Protein AF-A0A2C6MJC9-F1 (afdb_monomer_lite)

InterPro domains:
  IPR022148 CopG antitoxin [PF12441] (10-95)

Secondary structure (DSSP, 8-state):
-------PPPPPP--SSHHHHHHHHHHS-GGGGTTTSPPP-----HHHHHHHHHTT-PPPP------HHHHHHHHHHHHHTTS-HHHHHHHHHHHHHHHHHH--

Sequence (104 aa):
MKRGFGRHGKKIPEFRTEEEEVRFWDEHDSMEFIEELEPVEIELSPELEDKILSKRELKKPITLRLKPSQIEAVKKIAVKKGLPYQTLIGMWITEKINTENMNY

Organism: NCBI:txid1383067

Foldseek 3Di:
DDDDDPDPQDDDDDDPDPVRVVVVPVVDDCVSRVVVDDDDDDDDDPVRVCVVVVVVPPDDDDDDDDDPVVLVVLCVVCVVVVHDSVVVVVVVVVVVVVVVVVVD

Radius of gyration: 24.87 Å; chains: 1; bounding box: 44×54×61 Å

Structure (mmCIF, N/CA/C/O backbone):
data_AF-A0A2C6MJC9-F1
#
_entry.id   AF-A0A2C6MJC9-F1
#
loop_
_atom_site.group_PDB
_atom_site.id
_atom_site.type_symbol
_atom_site.label_atom_id
_atom_site.label_alt_id
_atom_site.label_comp_id
_atom_site.label_asym_id
_atom_site.label_entity_id
_atom_site.label_seq_id
_atom_site.pdbx_PDB_ins_code
_atom_site.Cartn_x
_atom_site.Cartn_y
_atom_site.Cartn_z
_atom_site.occupancy
_atom_site.B_iso_or_equiv
_atom_site.auth_seq_id
_atom_site.auth_comp_id
_atom_site.auth_asym_id
_atom_site.auth_atom_id
_atom_site.pdbx_PDB_model_num
ATOM 1 N N . MET A 1 1 ? 8.222 -32.088 -16.819 1.00 37.47 1 MET A N 1
ATOM 2 C CA . MET A 1 1 ? 7.964 -31.878 -18.262 1.00 37.47 1 MET A CA 1
ATOM 3 C C . MET A 1 1 ? 8.741 -30.641 -18.699 1.00 37.47 1 MET A C 1
ATOM 5 O O . MET A 1 1 ? 8.351 -29.542 -18.329 1.00 37.47 1 MET A O 1
ATOM 9 N N . LYS A 1 2 ? 9.886 -30.801 -19.377 1.00 40.38 2 LYS A N 1
ATOM 10 C CA . LYS A 1 2 ? 10.642 -29.671 -19.938 1.00 40.38 2 LYS A CA 1
ATOM 11 C C . LYS A 1 2 ? 9.978 -29.271 -21.259 1.00 40.38 2 LYS A C 1
ATOM 13 O O . LYS A 1 2 ? 9.919 -30.099 -22.160 1.00 40.38 2 LYS A O 1
ATOM 18 N N . ARG A 1 3 ? 9.445 -28.052 -21.367 1.00 35.00 3 ARG A N 1
ATOM 19 C CA . ARG A 1 3 ? 9.055 -27.475 -22.663 1.00 35.00 3 ARG A CA 1
ATOM 20 C C . ARG A 1 3 ? 10.175 -26.539 -23.096 1.00 35.00 3 ARG A C 1
ATOM 22 O O . ARG A 1 3 ? 10.458 -25.573 -22.398 1.00 35.00 3 ARG A O 1
ATOM 29 N N . GLY A 1 4 ? 10.846 -26.898 -24.187 1.00 37.25 4 GLY A N 1
ATOM 30 C CA . GLY A 1 4 ? 11.852 -26.061 -24.821 1.00 37.25 4 GLY A CA 1
ATOM 31 C C . GLY A 1 4 ? 11.201 -24.848 -25.475 1.00 37.25 4 GLY A C 1
ATOM 32 O O . GLY A 1 4 ? 10.209 -24.986 -26.187 1.00 37.25 4 GLY A O 1
ATOM 33 N N . PHE A 1 5 ? 11.778 -23.676 -25.236 1.00 35.62 5 PHE A N 1
ATOM 34 C CA . PHE A 1 5 ? 11.602 -22.505 -26.082 1.00 35.62 5 PHE A CA 1
ATOM 35 C C . PHE A 1 5 ? 12.914 -22.308 -26.833 1.00 35.62 5 PHE A C 1
ATOM 37 O O . PHE A 1 5 ? 13.799 -21.602 -26.375 1.00 35.62 5 PHE A O 1
ATOM 44 N N . GLY A 1 6 ? 13.060 -23.011 -27.953 1.00 42.97 6 GLY A N 1
ATOM 45 C CA . GLY A 1 6 ? 14.068 -22.672 -28.949 1.00 42.97 6 GLY A CA 1
ATOM 46 C C . GLY A 1 6 ? 13.456 -21.665 -29.909 1.00 42.97 6 GLY A C 1
ATOM 47 O O . GLY A 1 6 ? 12.864 -22.065 -30.909 1.00 42.97 6 GLY A O 1
ATOM 48 N N . ARG A 1 7 ? 13.544 -20.373 -29.596 1.00 53.34 7 ARG A N 1
ATOM 49 C CA . ARG A 1 7 ? 13.506 -19.343 -30.635 1.00 53.34 7 ARG A CA 1
ATOM 50 C C . ARG A 1 7 ? 14.960 -19.007 -30.893 1.00 53.34 7 ARG A C 1
ATOM 52 O O . ARG A 1 7 ? 15.602 -18.489 -30.001 1.00 53.34 7 ARG A O 1
ATOM 59 N N . HIS A 1 8 ? 15.468 -19.396 -32.056 1.00 59.47 8 HIS A N 1
ATOM 60 C CA . HIS A 1 8 ? 16.764 -18.905 -32.507 1.00 59.47 8 HIS A CA 1
ATOM 61 C C . HIS A 1 8 ? 16.582 -17.403 -32.734 1.00 59.47 8 HIS A C 1
ATOM 63 O O . HIS A 1 8 ? 15.653 -17.027 -33.459 1.00 59.47 8 HIS A O 1
ATOM 69 N N . GLY A 1 9 ? 17.385 -16.573 -32.076 1.00 65.12 9 GLY A N 1
ATOM 70 C CA . GLY A 1 9 ? 17.386 -15.132 -32.290 1.00 65.12 9 GLY A CA 1
ATOM 71 C C . GLY A 1 9 ? 17.602 -14.829 -33.769 1.00 65.12 9 GLY A C 1
ATOM 72 O O . GLY A 1 9 ? 18.380 -15.509 -34.451 1.00 65.12 9 GLY A O 1
ATOM 73 N N . LYS A 1 10 ? 16.851 -13.861 -34.301 1.00 82.19 10 LYS A N 1
ATOM 74 C CA . LYS A 1 10 ? 17.085 -13.386 -35.666 1.00 82.19 10 LYS A CA 1
ATOM 75 C C . LYS A 1 10 ? 18.414 -12.642 -35.708 1.00 82.19 10 LYS A C 1
ATOM 77 O O . LYS A 1 10 ? 18.836 -12.087 -34.699 1.00 82.19 10 LYS A O 1
ATOM 82 N N . LYS A 1 11 ? 19.033 -12.632 -36.892 1.00 85.81 11 LYS A N 1
ATOM 83 C CA . LYS A 1 11 ? 20.243 -11.851 -37.124 1.00 85.81 11 LYS A CA 1
ATOM 84 C C . LYS A 1 11 ? 19.929 -10.420 -37.5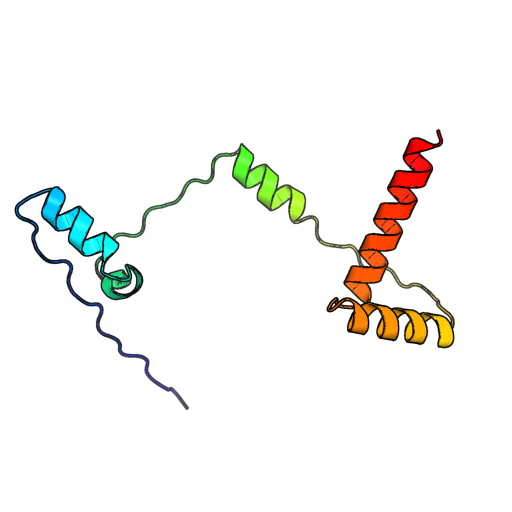64 1.00 85.81 11 LYS A C 1
ATOM 86 O O . LYS A 1 11 ? 19.077 -10.242 -38.436 1.00 85.81 11 LYS A O 1
ATOM 91 N N . ILE A 1 12 ? 20.620 -9.445 -36.995 1.00 87.56 12 ILE A N 1
ATOM 92 C CA . ILE A 1 12 ? 20.653 -8.035 -37.355 1.00 87.56 12 ILE A CA 1
ATOM 93 C C . ILE A 1 12 ? 21.378 -7.940 -38.708 1.00 87.56 12 ILE A C 1
ATOM 95 O O . ILE A 1 12 ? 22.494 -8.448 -38.852 1.00 87.56 12 ILE A O 1
ATOM 99 N N . PRO A 1 13 ? 20.739 -7.375 -39.743 1.00 86.69 13 PRO A N 1
ATOM 100 C CA . PRO A 1 13 ? 21.351 -7.250 -41.060 1.00 86.69 13 PRO A CA 1
ATOM 101 C C . PRO A 1 13 ? 22.450 -6.176 -41.070 1.00 86.69 13 PRO A C 1
ATOM 103 O O . PRO A 1 13 ? 22.462 -5.265 -40.248 1.00 86.69 13 PRO A O 1
ATOM 106 N N . GLU A 1 14 ? 23.362 -6.251 -42.041 1.00 87.50 14 GLU A N 1
ATOM 107 C CA . GLU A 1 14 ? 24.315 -5.167 -42.297 1.00 87.50 14 GLU A CA 1
ATOM 108 C C . GLU A 1 14 ? 23.601 -4.007 -43.008 1.00 87.50 14 GLU A C 1
ATOM 110 O O . GLU A 1 14 ? 23.134 -4.161 -44.141 1.00 87.50 14 GLU A O 1
ATOM 115 N N . PHE A 1 15 ? 23.520 -2.847 -42.355 1.00 91.81 15 PHE A N 1
ATOM 116 C CA . PHE A 1 15 ? 22.910 -1.645 -42.928 1.00 91.81 15 PHE A CA 1
ATOM 117 C C . PHE A 1 15 ? 23.906 -0.872 -43.790 1.00 91.81 15 PHE A C 1
ATOM 119 O O . PHE A 1 15 ? 25.079 -0.722 -43.444 1.00 91.81 15 PHE A O 1
ATOM 126 N N . ARG A 1 16 ? 23.438 -0.345 -44.925 1.00 86.88 16 ARG A N 1
ATOM 127 C CA . ARG A 1 16 ? 24.268 0.474 -45.823 1.00 86.88 16 ARG A CA 1
ATOM 128 C C . ARG A 1 16 ? 24.207 1.956 -45.480 1.00 86.88 16 ARG A C 1
ATOM 130 O O . ARG A 1 16 ? 25.147 2.684 -45.797 1.00 86.88 16 ARG A O 1
ATOM 137 N N . THR A 1 17 ? 23.106 2.401 -44.875 1.00 93.00 17 THR A N 1
ATOM 138 C CA . THR A 1 17 ? 22.893 3.784 -44.435 1.00 93.00 17 THR A CA 1
ATOM 139 C C . THR A 1 17 ? 22.184 3.833 -43.082 1.00 93.00 17 THR A C 1
ATOM 141 O O . THR A 1 17 ? 21.406 2.945 -42.746 1.00 93.00 17 THR A O 1
ATOM 144 N N . GLU A 1 18 ? 22.402 4.910 -42.328 1.00 89.38 18 GLU A N 1
ATOM 145 C CA . GLU A 1 18 ? 21.724 5.160 -41.043 1.00 89.38 18 GLU A CA 1
ATOM 146 C C . GLU A 1 18 ? 20.194 5.230 -41.206 1.00 89.38 18 GLU A C 1
ATOM 148 O O . GLU A 1 18 ? 19.432 4.723 -40.393 1.00 89.38 18 GLU A O 1
ATOM 153 N N . GLU A 1 19 ? 19.716 5.790 -42.318 1.00 91.56 19 GLU A N 1
ATOM 154 C CA . GLU A 1 19 ? 18.284 5.876 -42.631 1.00 91.56 19 GLU A CA 1
ATOM 155 C C . GLU A 1 19 ? 17.630 4.498 -42.828 1.00 91.56 19 GLU A C 1
ATOM 157 O O . GLU A 1 19 ? 16.430 4.342 -42.604 1.00 91.56 19 GLU A O 1
ATOM 162 N N . GLU A 1 20 ? 18.390 3.511 -43.310 1.00 91.12 20 GLU A N 1
ATOM 163 C CA . GLU A 1 20 ? 17.939 2.124 -43.442 1.00 91.12 20 GLU A CA 1
ATOM 164 C C . GLU A 1 20 ? 17.832 1.455 -42.070 1.00 91.12 20 GLU A C 1
ATOM 166 O O . GLU A 1 20 ? 16.829 0.799 -41.795 1.00 91.12 20 GLU A O 1
ATOM 171 N N . GLU A 1 21 ? 18.816 1.689 -41.204 1.00 90.81 21 GLU A N 1
ATOM 172 C CA . GLU A 1 21 ? 18.835 1.195 -39.828 1.00 90.81 21 GLU A CA 1
ATOM 173 C C . GLU A 1 21 ? 17.664 1.748 -39.004 1.00 90.81 21 GLU A C 1
ATOM 175 O O . GLU A 1 21 ? 16.943 0.983 -38.364 1.00 90.81 21 GLU A O 1
ATOM 180 N N . VAL A 1 22 ? 17.410 3.059 -39.070 1.00 91.00 22 VAL A N 1
ATOM 181 C CA . VAL A 1 22 ? 16.279 3.687 -38.364 1.00 91.00 22 VAL A CA 1
ATOM 182 C C . VAL A 1 22 ? 14.951 3.081 -38.815 1.00 91.00 22 VAL A C 1
ATOM 184 O O . VAL A 1 22 ? 14.160 2.648 -37.980 1.00 91.00 22 VAL A O 1
ATOM 187 N N . ARG A 1 23 ? 14.721 2.977 -40.133 1.00 92.00 23 ARG A N 1
ATOM 188 C CA . ARG A 1 23 ? 13.493 2.360 -40.666 1.00 92.00 23 ARG A CA 1
ATOM 189 C C . ARG A 1 23 ? 13.347 0.906 -40.230 1.00 92.00 23 ARG A C 1
ATOM 191 O O . ARG A 1 23 ? 12.242 0.468 -39.928 1.00 92.00 23 ARG A O 1
ATOM 198 N N . PHE A 1 24 ? 14.447 0.159 -40.190 1.00 91.81 24 PHE A N 1
ATOM 199 C CA . PHE A 1 24 ? 14.431 -1.221 -39.731 1.00 91.81 24 PHE A CA 1
ATOM 200 C C . PHE A 1 24 ? 13.975 -1.323 -38.271 1.00 91.81 24 PHE A C 1
ATOM 202 O O . PHE A 1 24 ? 13.071 -2.108 -37.985 1.00 91.81 24 PHE A O 1
ATOM 209 N N . TRP A 1 25 ? 14.539 -0.516 -37.367 1.00 91.94 25 TRP A N 1
ATOM 210 C CA . TRP A 1 25 ? 14.177 -0.539 -35.945 1.00 91.94 25 TRP A CA 1
ATOM 211 C C . TRP A 1 25 ? 12.793 0.050 -35.644 1.00 91.94 25 TRP A C 1
ATOM 213 O O . TRP A 1 25 ? 12.162 -0.374 -34.679 1.00 91.94 25 TRP A O 1
ATOM 223 N N . ASP A 1 26 ? 12.284 0.958 -36.478 1.00 91.50 26 ASP A N 1
ATOM 224 C CA . ASP A 1 26 ? 10.904 1.451 -36.377 1.00 91.50 26 ASP A CA 1
ATOM 225 C C . ASP A 1 26 ? 9.868 0.366 -36.732 1.00 91.50 26 ASP A C 1
ATOM 227 O O . ASP A 1 26 ? 8.749 0.366 -36.212 1.00 91.50 26 ASP A O 1
ATOM 231 N N . GLU A 1 27 ? 10.227 -0.566 -37.620 1.00 89.75 27 GLU A N 1
ATOM 232 C CA . GLU A 1 27 ? 9.326 -1.606 -38.131 1.00 89.75 27 GLU A CA 1
ATOM 233 C C . GLU A 1 27 ? 9.457 -2.962 -37.410 1.00 89.75 27 GLU A C 1
ATOM 235 O O . GLU A 1 27 ? 8.560 -3.802 -37.532 1.00 89.75 27 GLU A O 1
ATOM 240 N N . HIS A 1 28 ? 10.537 -3.195 -36.655 1.00 89.88 28 HIS A N 1
ATOM 241 C CA . HIS A 1 28 ? 10.845 -4.493 -36.040 1.00 89.88 28 HIS A CA 1
ATOM 242 C C . HIS A 1 28 ? 10.935 -4.430 -34.507 1.00 89.88 28 HIS A C 1
ATOM 244 O O . HIS A 1 28 ? 11.497 -3.504 -33.932 1.00 89.88 28 HIS A O 1
ATOM 250 N N . ASP A 1 29 ? 10.428 -5.467 -33.828 1.00 86.00 29 ASP A N 1
ATOM 251 C CA . ASP A 1 29 ? 10.579 -5.618 -32.375 1.00 86.00 29 ASP A CA 1
ATOM 252 C C . ASP A 1 29 ? 12.018 -6.037 -32.031 1.00 86.00 29 ASP A C 1
ATOM 254 O O . ASP A 1 29 ? 12.502 -7.090 -32.458 1.00 86.00 29 ASP A O 1
ATOM 258 N N . SER A 1 30 ? 12.702 -5.226 -31.222 1.00 83.31 30 SER A N 1
ATOM 259 C CA . SER A 1 30 ? 14.087 -5.465 -30.808 1.00 83.31 30 SER A CA 1
ATOM 260 C C . SER A 1 30 ? 14.273 -6.734 -29.976 1.00 83.31 30 SER A C 1
ATOM 262 O O . SER A 1 30 ? 15.354 -7.327 -29.992 1.00 83.31 30 SER A O 1
ATOM 264 N N . MET A 1 31 ? 13.214 -7.229 -29.328 1.00 85.12 31 MET A N 1
ATOM 265 C CA . MET A 1 31 ? 13.234 -8.505 -28.606 1.00 85.12 31 MET A CA 1
ATOM 266 C C . MET A 1 31 ? 13.533 -9.699 -29.523 1.00 85.12 31 MET A C 1
ATOM 268 O O . MET A 1 31 ? 13.996 -10.736 -29.046 1.00 85.12 31 MET A O 1
ATOM 272 N N . GLU A 1 32 ? 13.292 -9.582 -30.833 1.00 85.62 32 GLU A N 1
ATOM 273 C CA . GLU A 1 32 ? 13.570 -10.655 -31.794 1.00 85.62 32 GLU A CA 1
ATOM 274 C C . GLU A 1 32 ? 15.071 -10.874 -32.056 1.00 85.62 32 GLU A C 1
ATOM 276 O O . GLU A 1 32 ? 15.448 -11.942 -32.548 1.00 85.62 32 GLU A O 1
ATOM 281 N N . PHE A 1 33 ? 15.917 -9.906 -31.687 1.00 87.94 33 PHE A N 1
ATOM 282 C CA . PHE A 1 33 ? 17.364 -9.883 -31.947 1.00 87.94 33 PHE A CA 1
ATOM 283 C C . PHE A 1 33 ? 18.201 -9.968 -30.661 1.00 87.94 33 PHE A C 1
ATOM 285 O O . PHE A 1 33 ? 19.414 -9.780 -30.682 1.00 87.94 33 PHE A O 1
ATOM 292 N N . ILE A 1 34 ? 17.570 -10.279 -29.524 1.00 83.38 34 ILE A N 1
ATOM 293 C CA . ILE A 1 34 ? 18.191 -10.227 -28.191 1.00 83.38 34 ILE A CA 1
ATOM 294 C C . ILE A 1 34 ? 19.423 -11.134 -28.022 1.00 83.38 34 ILE A C 1
ATOM 296 O O . ILE A 1 34 ? 20.246 -10.878 -27.152 1.00 83.38 34 ILE A O 1
ATOM 300 N N . GLU A 1 35 ? 19.557 -12.190 -28.833 1.00 84.69 35 GLU A N 1
ATOM 301 C CA . GLU A 1 35 ? 20.718 -13.096 -28.803 1.00 84.69 35 GLU A CA 1
ATOM 302 C C . GLU A 1 35 ? 21.962 -12.514 -29.494 1.00 84.69 35 GLU A C 1
ATOM 304 O O . GLU A 1 35 ? 23.063 -13.006 -29.261 1.00 84.69 35 GLU A O 1
ATOM 309 N N . GLU A 1 36 ? 21.797 -11.494 -30.340 1.00 85.88 36 GLU A N 1
ATOM 310 C CA . GLU A 1 36 ? 22.894 -10.808 -31.038 1.00 85.88 36 GLU A CA 1
ATOM 311 C C . GLU A 1 36 ? 23.230 -9.444 -30.427 1.00 85.88 36 GLU A C 1
ATOM 313 O O . GLU A 1 36 ? 24.310 -8.912 -30.667 1.00 85.88 36 GLU A O 1
ATOM 318 N N . LEU A 1 37 ? 22.337 -8.888 -29.603 1.00 84.06 37 LEU A N 1
ATOM 319 C CA . LEU A 1 37 ? 22.617 -7.672 -28.849 1.00 84.06 37 LEU A CA 1
ATOM 320 C C . LEU A 1 37 ? 23.639 -7.942 -27.740 1.00 84.06 37 LEU A C 1
ATOM 322 O O . LEU A 1 37 ? 23.537 -8.914 -26.988 1.00 84.06 37 LEU A O 1
ATOM 326 N N . GLU A 1 38 ? 24.600 -7.035 -27.594 1.00 80.69 38 GLU A N 1
ATOM 327 C CA . GLU A 1 38 ? 25.532 -7.074 -26.475 1.00 80.69 38 GLU A CA 1
ATOM 328 C C . GLU A 1 38 ? 24.855 -6.550 -25.199 1.00 80.69 38 GLU A C 1
ATOM 330 O O . GLU A 1 38 ? 24.166 -5.523 -25.230 1.00 80.69 38 GLU A O 1
ATOM 335 N N . PRO A 1 39 ? 25.028 -7.230 -24.052 1.00 75.81 39 PRO A N 1
ATOM 336 C CA . PRO A 1 39 ? 24.519 -6.730 -22.789 1.00 75.81 39 PRO A CA 1
ATOM 337 C C . PRO A 1 39 ? 25.261 -5.445 -22.423 1.00 75.81 39 PRO A C 1
ATOM 339 O O . PRO A 1 39 ? 26.466 -5.453 -22.183 1.00 75.81 39 PRO A O 1
ATOM 342 N N . VAL A 1 40 ? 24.524 -4.344 -22.343 1.00 77.69 40 VAL A N 1
ATOM 343 C CA . VAL A 1 40 ? 25.042 -3.085 -21.809 1.00 77.69 40 VAL A CA 1
ATOM 344 C C . VAL A 1 40 ? 24.752 -3.047 -20.313 1.00 77.69 40 VAL A C 1
ATOM 346 O O . VAL A 1 40 ? 23.606 -3.227 -19.890 1.00 77.69 40 VAL A O 1
ATOM 349 N N . GLU A 1 41 ? 25.781 -2.803 -19.503 1.00 70.50 41 GLU A N 1
ATOM 350 C CA . GLU A 1 41 ? 25.585 -2.459 -18.096 1.00 70.50 41 GLU A CA 1
ATOM 351 C C . GLU A 1 41 ? 24.927 -1.081 -18.023 1.00 70.50 41 GLU A C 1
ATOM 353 O O . GLU A 1 41 ? 25.524 -0.050 -18.327 1.00 70.50 41 GLU A O 1
ATOM 358 N N . ILE A 1 42 ? 23.645 -1.073 -17.666 1.00 70.56 42 ILE A N 1
ATOM 359 C CA . ILE A 1 42 ? 22.903 0.159 -17.432 1.00 70.56 42 ILE A CA 1
ATOM 360 C C . ILE A 1 42 ? 23.273 0.640 -16.030 1.00 70.56 42 ILE A C 1
ATOM 362 O O . ILE A 1 42 ? 22.715 0.167 -15.038 1.00 70.56 42 ILE A O 1
ATOM 366 N N . GLU A 1 43 ? 24.194 1.595 -15.944 1.00 71.06 43 GLU A N 1
ATOM 367 C CA . GLU A 1 43 ? 24.370 2.380 -14.726 1.00 71.06 43 GLU A CA 1
ATOM 368 C C . GLU A 1 43 ? 23.170 3.323 -14.595 1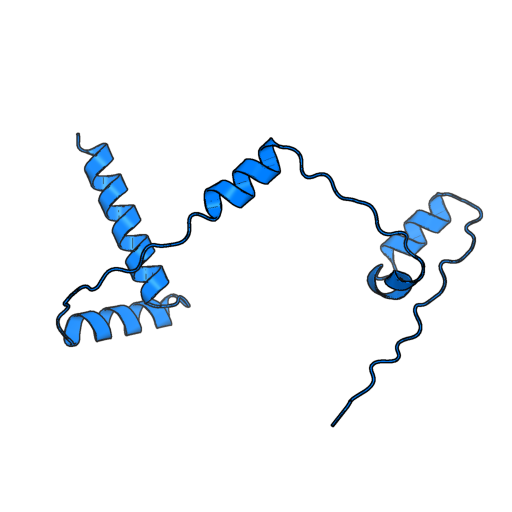.00 71.06 43 GLU A C 1
ATOM 370 O O . GLU A 1 43 ? 23.006 4.291 -15.343 1.00 71.06 43 GLU A O 1
ATOM 375 N N . LEU A 1 44 ? 22.270 3.009 -13.660 1.00 69.38 44 LEU A N 1
ATOM 376 C CA . LEU A 1 44 ? 21.240 3.960 -13.265 1.00 69.38 44 LEU A CA 1
ATOM 377 C C . LEU A 1 44 ? 21.941 5.184 -12.680 1.00 69.38 44 LEU A C 1
ATOM 379 O O . LEU A 1 44 ? 22.866 5.050 -11.881 1.00 69.38 44 LEU A O 1
ATOM 383 N N . SER A 1 45 ? 21.494 6.385 -13.052 1.00 78.12 45 SER A N 1
ATOM 384 C CA . SER A 1 45 ? 22.002 7.571 -12.372 1.00 78.12 45 SER A CA 1
ATOM 385 C C . SER A 1 45 ? 21.711 7.443 -10.869 1.00 78.12 45 SER A C 1
ATOM 387 O O . SER A 1 45 ? 20.634 6.950 -10.509 1.00 78.12 45 SER A O 1
ATOM 389 N N . PRO A 1 46 ? 22.609 7.913 -9.985 1.00 72.12 46 PRO A N 1
ATOM 390 C CA . PRO A 1 46 ? 22.401 7.836 -8.539 1.00 72.12 46 PRO A CA 1
ATOM 391 C C . PRO A 1 46 ? 21.039 8.401 -8.105 1.00 72.12 46 PRO A C 1
ATOM 393 O O . PRO A 1 46 ? 20.375 7.863 -7.230 1.00 72.12 46 PRO A O 1
ATOM 396 N N . GLU A 1 47 ? 20.555 9.435 -8.798 1.00 75.06 47 GLU A N 1
ATOM 397 C CA . GLU A 1 47 ? 19.243 10.047 -8.570 1.00 75.06 47 GLU A CA 1
ATOM 398 C C . GLU A 1 47 ? 18.059 9.130 -8.924 1.00 75.06 47 GLU A C 1
ATOM 400 O O . GLU A 1 47 ? 17.025 9.151 -8.248 1.00 75.06 47 GLU A O 1
ATOM 405 N N . LEU A 1 48 ? 18.170 8.351 -10.007 1.00 72.00 48 LEU A N 1
ATOM 406 C CA . LEU A 1 48 ? 17.155 7.377 -10.413 1.00 72.00 48 LEU A CA 1
ATOM 407 C C . LEU A 1 48 ? 17.190 6.152 -9.507 1.00 72.00 48 LEU A C 1
ATOM 409 O O . LEU A 1 48 ? 16.130 5.662 -9.114 1.00 72.00 48 LEU A O 1
ATOM 413 N N . GLU A 1 49 ? 18.387 5.696 -9.150 1.00 70.50 49 GLU A N 1
ATOM 414 C CA . GLU A 1 49 ? 18.589 4.615 -8.197 1.00 70.50 49 GLU A CA 1
ATOM 415 C C . GLU A 1 49 ? 17.984 4.980 -6.837 1.00 70.50 49 GLU A C 1
ATOM 417 O O . GLU A 1 49 ? 17.097 4.270 -6.361 1.00 70.50 49 GLU A O 1
ATOM 422 N N . ASP A 1 50 ? 18.317 6.147 -6.282 1.00 67.00 50 ASP A N 1
ATOM 423 C CA . ASP A 1 50 ? 17.738 6.642 -5.034 1.00 67.00 50 ASP A CA 1
ATOM 424 C C . ASP A 1 50 ? 16.218 6.775 -5.128 1.00 67.00 50 ASP A C 1
ATOM 426 O O . ASP A 1 50 ? 15.508 6.346 -4.222 1.00 67.00 50 ASP A O 1
ATOM 430 N N . LYS A 1 51 ? 15.656 7.298 -6.226 1.00 66.00 51 LYS A N 1
ATOM 431 C CA . LYS A 1 51 ? 14.190 7.382 -6.403 1.00 66.00 51 LYS A CA 1
ATOM 432 C C . LYS A 1 51 ? 13.508 6.020 -6.466 1.00 66.00 51 LYS A C 1
ATOM 434 O O . LYS A 1 51 ? 12.361 5.897 -6.029 1.00 66.00 51 LYS A O 1
ATOM 439 N N . ILE A 1 52 ? 14.147 5.024 -7.071 1.00 69.12 52 ILE A N 1
ATOM 440 C CA . ILE A 1 52 ? 13.582 3.681 -7.233 1.00 69.12 52 ILE A CA 1
ATOM 441 C C . ILE A 1 52 ? 13.730 2.891 -5.930 1.00 69.12 52 ILE A C 1
ATOM 443 O O . ILE A 1 52 ? 12.781 2.226 -5.508 1.00 69.12 52 ILE A O 1
ATOM 447 N N . LEU A 1 53 ? 14.883 2.995 -5.269 1.00 61.38 53 LEU A N 1
ATOM 448 C CA . LEU A 1 53 ? 15.204 2.281 -4.038 1.00 61.38 53 LEU A CA 1
ATOM 449 C C . LEU A 1 53 ? 14.550 2.910 -2.802 1.00 61.38 53 LEU A C 1
ATOM 451 O O . LEU A 1 53 ? 14.020 2.167 -1.978 1.00 61.38 53 LEU A O 1
ATOM 455 N N . SER A 1 54 ? 14.465 4.242 -2.698 1.00 57.31 54 SER A N 1
ATOM 456 C CA . SER A 1 54 ? 13.725 4.923 -1.614 1.00 57.31 54 SER A CA 1
ATOM 457 C C . SER A 1 54 ? 12.226 4.618 -1.650 1.00 57.31 54 SER A C 1
ATOM 459 O O . SER A 1 54 ? 11.589 4.453 -0.613 1.00 57.31 54 SER A O 1
ATOM 461 N N . LYS A 1 55 ? 11.641 4.434 -2.840 1.00 54.75 55 LYS A N 1
ATOM 462 C CA . LYS A 1 55 ? 10.252 3.954 -2.984 1.00 54.75 55 LYS A CA 1
ATOM 463 C C . LYS A 1 55 ? 10.069 2.495 -2.569 1.00 54.75 55 LYS A C 1
ATOM 465 O O . LYS A 1 55 ? 8.935 2.034 -2.432 1.00 54.75 55 LYS A O 1
ATOM 470 N N . ARG A 1 56 ? 11.166 1.763 -2.394 1.00 56.75 56 ARG A N 1
ATOM 471 C CA . ARG A 1 56 ? 11.202 0.347 -2.039 1.00 56.75 56 ARG A CA 1
ATOM 472 C C . ARG A 1 56 ? 11.396 0.131 -0.541 1.00 56.75 56 ARG A C 1
ATOM 474 O O . ARG A 1 56 ? 11.858 -0.935 -0.142 1.00 56.75 56 ARG A O 1
ATOM 481 N N . GLU A 1 57 ? 11.012 1.093 0.298 1.00 65.19 57 GLU A N 1
ATOM 482 C CA . GLU A 1 57 ? 10.841 0.822 1.723 1.00 65.19 57 GLU A CA 1
ATOM 483 C C . GLU A 1 57 ? 9.905 -0.380 1.906 1.00 65.19 57 GLU A C 1
ATOM 485 O O . GLU A 1 57 ? 8.718 -0.364 1.556 1.00 65.19 57 GLU A O 1
ATOM 490 N N . LEU A 1 58 ? 10.463 -1.471 2.430 1.00 66.62 58 LEU A N 1
ATOM 491 C CA . LEU A 1 58 ? 9.704 -2.679 2.703 1.00 66.62 58 LEU A CA 1
ATOM 492 C C . LEU A 1 58 ? 8.663 -2.369 3.779 1.00 66.62 58 LEU A C 1
ATOM 494 O O . LEU A 1 58 ? 8.991 -1.973 4.900 1.00 66.62 58 LEU A O 1
ATOM 498 N N . LYS A 1 59 ? 7.388 -2.575 3.437 1.00 79.50 59 LYS A N 1
ATOM 499 C CA . LYS A 1 59 ? 6.279 -2.383 4.373 1.00 79.50 59 LYS A CA 1
ATOM 500 C C . LYS A 1 59 ? 6.482 -3.276 5.594 1.00 79.50 59 LYS A C 1
ATOM 502 O O . LYS A 1 59 ? 6.589 -4.495 5.468 1.00 79.50 59 LYS A O 1
ATOM 507 N N . LYS A 1 60 ? 6.472 -2.676 6.784 1.00 85.62 60 LYS A N 1
ATOM 508 C CA . LYS A 1 60 ? 6.484 -3.421 8.046 1.00 85.62 60 LYS A CA 1
ATOM 509 C C . LYS A 1 60 ? 5.073 -3.956 8.326 1.00 85.62 60 LYS A C 1
ATOM 511 O O . LYS A 1 60 ? 4.132 -3.158 8.342 1.00 85.62 60 LYS A O 1
ATOM 516 N N . PRO A 1 61 ? 4.884 -5.274 8.521 1.00 85.88 61 PRO A N 1
ATOM 517 C CA . PRO A 1 61 ? 3.568 -5.818 8.822 1.00 85.88 61 PRO A CA 1
ATOM 518 C C . PRO A 1 61 ? 3.121 -5.384 10.221 1.00 85.88 61 PRO A C 1
ATOM 520 O O . PRO A 1 61 ? 3.903 -5.402 11.170 1.00 85.88 61 PRO A O 1
ATOM 523 N N . ILE A 1 62 ? 1.841 -5.036 10.348 1.00 90.06 62 ILE A N 1
ATOM 524 C CA . ILE A 1 62 ? 1.188 -4.774 11.633 1.00 90.06 62 ILE A CA 1
ATOM 525 C C . ILE A 1 62 ? -0.084 -5.612 11.749 1.00 90.06 62 ILE A C 1
ATOM 527 O O . ILE A 1 62 ? -0.781 -5.849 10.760 1.00 90.06 62 ILE A O 1
ATOM 531 N N . THR A 1 63 ? -0.414 -6.026 12.970 1.00 92.38 63 THR A N 1
ATOM 532 C CA . THR A 1 63 ? -1.686 -6.694 13.265 1.00 92.38 63 THR A CA 1
ATOM 533 C C . THR A 1 63 ? -2.688 -5.664 13.768 1.00 92.38 63 THR A C 1
ATOM 535 O O . THR A 1 63 ? -2.506 -5.093 14.840 1.00 92.38 63 THR A O 1
ATOM 538 N N . LEU A 1 64 ? -3.771 -5.455 13.019 1.00 91.00 64 LEU A N 1
ATOM 539 C CA . LEU A 1 64 ? -4.867 -4.561 13.394 1.00 91.00 64 LEU A CA 1
ATOM 540 C C . LEU A 1 64 ? -6.150 -5.365 13.620 1.00 91.00 64 LEU A C 1
ATOM 542 O O . LEU A 1 64 ? -6.528 -6.196 12.794 1.00 91.00 64 LEU A O 1
ATOM 546 N N . ARG A 1 65 ? -6.847 -5.099 14.729 1.00 95.00 65 ARG A N 1
ATOM 547 C CA . ARG A 1 65 ? -8.171 -5.675 14.994 1.00 95.00 65 ARG A CA 1
ATOM 548 C C . ARG A 1 65 ? -9.249 -4.759 14.426 1.00 95.00 65 ARG A C 1
ATOM 550 O O . ARG A 1 65 ? -9.351 -3.603 14.820 1.00 95.00 65 ARG A O 1
ATOM 557 N N . LEU A 1 66 ? -10.067 -5.297 13.529 1.00 94.31 66 LEU A N 1
ATOM 558 C CA . LEU A 1 66 ? -11.204 -4.613 12.914 1.00 94.31 66 LEU A CA 1
ATOM 559 C C . LEU A 1 66 ? -12.462 -5.458 13.092 1.00 94.31 66 LEU A C 1
ATOM 561 O O . LEU A 1 66 ? -12.389 -6.686 13.175 1.00 94.31 66 LEU A O 1
ATOM 565 N N . LYS A 1 67 ? -13.632 -4.814 13.115 1.00 97.88 67 LYS A N 1
ATOM 566 C CA . LYS A 1 67 ? -14.901 -5.548 13.107 1.00 97.88 67 LYS A CA 1
ATOM 567 C C . LYS A 1 67 ? -15.049 -6.297 11.772 1.00 97.88 67 LYS A C 1
ATOM 569 O O . LYS A 1 67 ? -14.697 -5.731 10.733 1.00 97.88 67 LYS A O 1
ATOM 574 N N . PRO A 1 68 ? -15.645 -7.505 11.747 1.00 97.44 68 PRO A N 1
ATOM 575 C CA . PRO A 1 68 ? -15.872 -8.239 10.498 1.00 97.44 68 PRO A CA 1
ATOM 576 C C . PRO A 1 68 ? -16.625 -7.421 9.439 1.00 97.44 68 PRO A C 1
ATOM 578 O O . PRO A 1 68 ? -16.267 -7.439 8.265 1.00 97.44 68 PRO A O 1
ATOM 581 N N . SER A 1 69 ? -17.610 -6.622 9.866 1.00 97.81 69 SER A N 1
ATOM 582 C CA . SER A 1 69 ? -18.376 -5.734 8.983 1.00 97.81 69 SER A CA 1
ATOM 583 C C . SER A 1 69 ? -17.525 -4.648 8.321 1.00 97.81 69 SER A C 1
ATOM 585 O O . SER A 1 69 ? -17.773 -4.298 7.170 1.00 97.81 69 SER A O 1
ATOM 587 N N . GLN A 1 70 ? -16.501 -4.138 9.011 1.00 96.88 70 GLN A N 1
ATOM 588 C CA . GLN A 1 70 ? -15.579 -3.153 8.448 1.00 96.88 70 GLN A CA 1
ATOM 589 C C . GLN A 1 70 ? -14.699 -3.796 7.379 1.00 96.88 70 GLN A C 1
ATOM 591 O O . GLN A 1 70 ? -14.577 -3.250 6.288 1.00 96.88 70 GLN A O 1
ATOM 596 N N . ILE A 1 71 ? -14.144 -4.981 7.656 1.00 96.69 71 ILE A N 1
ATOM 597 C CA . ILE A 1 71 ? -13.321 -5.722 6.687 1.00 96.69 71 ILE A CA 1
ATOM 598 C C . ILE A 1 71 ? -14.120 -5.978 5.404 1.00 96.69 71 ILE A C 1
ATOM 600 O O . ILE A 1 71 ? -13.623 -5.742 4.302 1.00 96.69 71 ILE A O 1
ATOM 604 N N . GLU A 1 72 ? -15.372 -6.408 5.549 1.00 97.88 72 GLU A N 1
ATOM 605 C CA . GLU A 1 72 ? -16.251 -6.687 4.417 1.00 97.88 72 GLU A CA 1
ATOM 606 C C . GLU A 1 72 ? -16.607 -5.421 3.625 1.00 97.88 72 GLU A C 1
ATOM 608 O O . GLU A 1 72 ? -16.569 -5.419 2.393 1.00 97.88 72 GLU A O 1
ATOM 613 N N . ALA A 1 73 ? -16.890 -4.313 4.314 1.00 97.81 73 ALA A N 1
ATOM 614 C CA . ALA A 1 73 ? -17.148 -3.032 3.665 1.00 97.81 73 ALA A CA 1
ATOM 615 C C . ALA A 1 73 ? -15.942 -2.563 2.835 1.00 97.81 73 ALA A C 1
ATOM 617 O O . ALA A 1 73 ? -16.103 -2.195 1.670 1.00 97.81 73 ALA A O 1
ATOM 618 N N . VAL A 1 74 ? -14.727 -2.641 3.392 1.00 97.62 74 VAL A N 1
ATOM 619 C CA . VAL A 1 74 ? -13.504 -2.253 2.675 1.00 97.62 74 VAL A CA 1
ATOM 620 C C . VAL A 1 74 ? -13.272 -3.139 1.457 1.00 97.62 74 VAL A C 1
ATOM 622 O O . VAL A 1 74 ? -12.983 -2.616 0.383 1.00 97.62 74 VAL A O 1
ATOM 625 N N . LYS A 1 75 ? -13.449 -4.460 1.579 1.00 97.75 75 LYS A N 1
ATOM 626 C CA . LYS A 1 75 ? -13.323 -5.385 0.442 1.00 97.75 75 LYS A CA 1
ATOM 627 C C . LYS A 1 75 ? -14.276 -5.021 -0.696 1.00 97.75 75 LYS A C 1
ATOM 629 O O . LYS A 1 75 ? -13.844 -4.944 -1.844 1.00 97.75 75 LYS A O 1
ATOM 634 N N . LYS A 1 76 ? -15.542 -4.722 -0.390 1.00 98.31 76 LYS A N 1
ATOM 635 C CA . LYS A 1 76 ? -16.530 -4.307 -1.401 1.00 98.31 76 LYS A CA 1
ATOM 636 C C . LYS A 1 76 ? -16.139 -3.006 -2.099 1.00 98.31 76 LYS A C 1
ATOM 638 O O . LYS A 1 76 ? -16.288 -2.899 -3.314 1.00 98.31 76 LYS A O 1
ATOM 643 N N . ILE A 1 77 ? -15.638 -2.022 -1.354 1.00 98.38 77 ILE A N 1
ATOM 644 C CA . ILE A 1 77 ? -15.190 -0.743 -1.927 1.00 98.38 77 ILE A CA 1
ATOM 645 C C . ILE A 1 77 ? -13.948 -0.951 -2.802 1.00 98.38 77 ILE A C 1
ATOM 647 O O . ILE A 1 77 ? -13.873 -0.399 -3.897 1.00 98.38 77 ILE A O 1
ATOM 651 N N . ALA A 1 78 ? -13.005 -1.775 -2.349 1.00 98.06 78 ALA A N 1
ATOM 652 C CA . ALA A 1 78 ? -11.779 -2.095 -3.069 1.00 98.06 78 ALA A CA 1
ATOM 653 C C . ALA A 1 78 ? -12.065 -2.759 -4.424 1.00 98.06 78 ALA A C 1
ATOM 655 O O . ALA A 1 78 ? -11.547 -2.301 -5.440 1.00 98.06 78 ALA A O 1
ATOM 656 N N . VAL A 1 79 ? 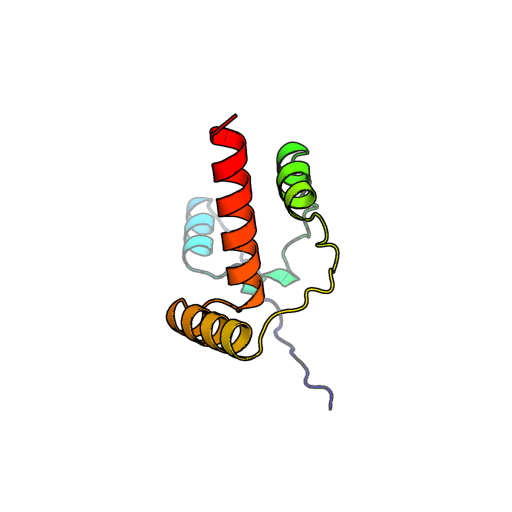-12.982 -3.736 -4.462 1.00 98.12 79 VAL A N 1
ATOM 657 C CA . VAL A 1 79 ? -13.434 -4.372 -5.713 1.00 98.12 79 VAL A CA 1
ATOM 658 C C . VAL A 1 79 ? -14.028 -3.344 -6.674 1.00 98.12 79 VAL A C 1
ATOM 660 O O . VAL A 1 79 ? -13.634 -3.301 -7.835 1.00 98.12 79 VAL A O 1
ATOM 663 N N . LYS A 1 80 ? -14.917 -2.462 -6.196 1.00 97.81 80 LYS A N 1
ATOM 664 C CA . LYS A 1 80 ? -15.505 -1.395 -7.031 1.00 97.81 80 LYS A CA 1
ATOM 665 C C . LYS A 1 80 ? -14.461 -0.424 -7.588 1.00 97.81 80 LYS A C 1
ATOM 667 O O . LYS A 1 80 ? -14.684 0.163 -8.638 1.00 97.81 80 LYS A O 1
ATOM 672 N N . LYS A 1 81 ? -13.348 -0.237 -6.876 1.00 96.00 81 LYS A N 1
ATOM 673 C CA . LYS A 1 81 ? -12.227 0.618 -7.287 1.00 96.00 81 LYS A CA 1
ATOM 674 C C . LYS A 1 81 ? -11.158 -0.126 -8.098 1.00 96.00 81 LYS A C 1
ATOM 676 O O . LYS A 1 81 ? -10.203 0.514 -8.518 1.00 96.00 81 LYS A O 1
ATOM 681 N N . GLY A 1 82 ? -11.287 -1.440 -8.300 1.00 96.56 82 GLY A N 1
ATOM 682 C CA . GLY A 1 82 ? -10.278 -2.249 -8.991 1.00 96.56 82 GLY A CA 1
ATOM 683 C C . GLY A 1 82 ? -8.950 -2.367 -8.232 1.00 96.56 82 GLY A C 1
ATOM 684 O O . GLY A 1 82 ? -7.905 -2.525 -8.853 1.00 96.56 82 GLY A O 1
ATOM 685 N N . LEU A 1 83 ? -8.969 -2.267 -6.898 1.00 96.94 83 LEU A N 1
ATOM 686 C CA . LEU A 1 83 ? -7.768 -2.274 -6.056 1.00 96.94 83 LEU A CA 1
ATOM 687 C C . LEU A 1 83 ? -7.772 -3.452 -5.068 1.00 96.94 83 LEU A C 1
ATOM 689 O O . LEU A 1 83 ? -8.836 -3.852 -4.589 1.00 96.94 83 LEU A O 1
ATOM 693 N N . PRO A 1 84 ? -6.599 -3.970 -4.657 1.00 97.12 84 PRO A N 1
ATOM 694 C CA . PRO A 1 84 ? -6.502 -4.840 -3.491 1.00 97.12 84 PRO A CA 1
ATOM 695 C C . PRO A 1 84 ? -6.931 -4.097 -2.218 1.00 97.12 84 PRO A C 1
ATOM 697 O O . PRO A 1 84 ? -6.557 -2.944 -1.999 1.00 97.12 84 PRO A O 1
ATOM 700 N N . TYR A 1 85 ? -7.669 -4.762 -1.326 1.00 96.06 85 TYR A N 1
ATOM 701 C CA . TYR A 1 85 ? -8.191 -4.109 -0.117 1.00 96.06 85 TYR A CA 1
ATOM 702 C C . TYR A 1 85 ? -7.084 -3.590 0.819 1.00 96.06 85 TYR A C 1
ATOM 704 O O . TYR A 1 85 ? -7.250 -2.541 1.434 1.00 96.06 85 TYR A O 1
ATOM 712 N N . GLN A 1 86 ? -5.937 -4.274 0.898 1.00 94.06 86 GLN A N 1
ATOM 713 C CA . GLN A 1 86 ? -4.783 -3.805 1.676 1.00 94.06 86 GLN A CA 1
ATOM 714 C C . GLN A 1 86 ? -4.156 -2.541 1.076 1.00 94.06 86 GLN A C 1
ATOM 716 O O . GLN A 1 86 ? -3.732 -1.658 1.818 1.00 94.06 86 GLN A O 1
ATOM 721 N N . THR A 1 87 ? -4.137 -2.427 -0.256 1.00 94.94 87 THR A N 1
ATOM 722 C CA . THR A 1 87 ? -3.696 -1.212 -0.951 1.00 94.94 87 THR A CA 1
ATOM 723 C C . THR A 1 87 ? -4.624 -0.049 -0.624 1.00 94.94 87 THR A C 1
ATOM 725 O O . THR A 1 87 ? -4.142 1.010 -0.237 1.00 94.94 87 THR A O 1
ATOM 728 N N . LEU A 1 88 ? -5.944 -0.266 -0.689 1.00 96.75 88 LEU A N 1
ATOM 729 C CA . LEU A 1 88 ? -6.935 0.758 -0.349 1.00 96.75 88 LEU A CA 1
ATOM 730 C C . LEU A 1 88 ? -6.802 1.238 1.105 1.00 96.75 88 LEU A C 1
ATOM 732 O O . LEU A 1 88 ? -6.819 2.440 1.352 1.00 96.75 88 LEU A O 1
ATOM 736 N N . ILE A 1 89 ? -6.623 0.315 2.057 1.00 95.62 89 ILE A N 1
ATOM 737 C CA . ILE A 1 89 ? -6.385 0.666 3.467 1.00 95.62 89 ILE A CA 1
ATOM 738 C C . ILE A 1 89 ? -5.126 1.527 3.601 1.00 95.62 89 ILE A C 1
ATOM 740 O O . ILE A 1 89 ? -5.162 2.549 4.279 1.0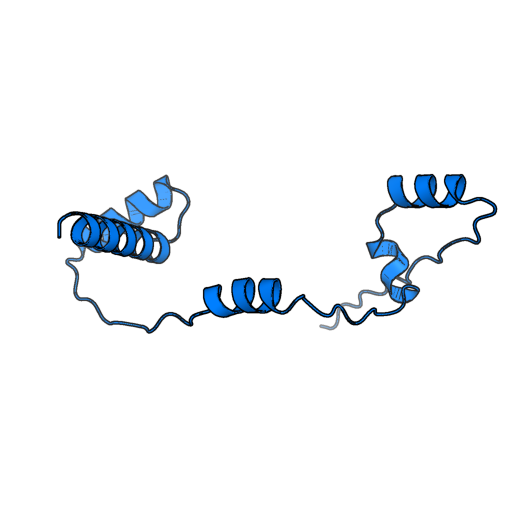0 95.62 89 ILE A O 1
ATOM 744 N N . GLY A 1 90 ? -4.032 1.139 2.938 1.00 93.69 90 GLY A N 1
ATOM 745 C CA . GLY A 1 90 ? -2.790 1.911 2.951 1.00 93.69 90 GLY A CA 1
ATOM 746 C C . GLY A 1 90 ? -2.985 3.336 2.435 1.00 93.69 90 GLY A C 1
ATOM 747 O O . GLY A 1 90 ? -2.554 4.278 3.091 1.00 93.69 90 GLY A O 1
ATOM 748 N N . MET A 1 91 ? -3.699 3.499 1.317 1.00 95.31 91 MET A N 1
ATOM 749 C CA . MET A 1 91 ? -3.999 4.818 0.749 1.00 95.31 91 MET A CA 1
ATOM 750 C C . MET A 1 91 ? -4.775 5.706 1.725 1.00 95.31 91 MET A C 1
ATOM 752 O O . MET A 1 91 ? -4.395 6.855 1.922 1.00 95.31 91 MET A O 1
ATOM 756 N N . TRP A 1 92 ? -5.819 5.180 2.374 1.00 96.25 92 TRP A N 1
ATOM 757 C CA . TRP A 1 92 ? -6.593 5.950 3.354 1.00 96.25 92 TRP A CA 1
ATOM 758 C C . TRP A 1 92 ? -5.783 6.337 4.590 1.00 96.25 92 TRP A C 1
ATOM 760 O O . TRP A 1 92 ? -5.960 7.435 5.112 1.00 96.25 92 TRP A O 1
ATOM 770 N N . ILE A 1 93 ? -4.891 5.461 5.062 1.00 95.12 93 ILE A N 1
ATOM 771 C CA . ILE A 1 93 ? -3.987 5.785 6.172 1.00 95.12 93 ILE A CA 1
ATOM 772 C C . ILE A 1 93 ? -3.069 6.945 5.771 1.00 95.12 93 ILE A C 1
ATOM 774 O O . ILE A 1 93 ? -2.965 7.915 6.516 1.00 95.12 93 ILE A O 1
ATOM 778 N N . THR A 1 94 ? -2.454 6.885 4.586 1.00 94.38 94 THR A N 1
ATOM 779 C CA . THR A 1 94 ? -1.603 7.966 4.066 1.00 94.38 94 THR A CA 1
ATOM 780 C C . THR A 1 94 ? -2.372 9.277 3.912 1.00 94.38 94 THR A C 1
ATOM 782 O O . THR A 1 94 ? -1.895 10.319 4.349 1.00 94.38 94 THR A O 1
ATOM 785 N N . GLU A 1 95 ? -3.577 9.232 3.341 1.00 95.62 95 GLU A N 1
ATOM 786 C CA . GLU A 1 95 ? -4.444 10.405 3.184 1.00 95.62 95 GLU A CA 1
ATOM 787 C C . GLU A 1 95 ? -4.753 11.059 4.535 1.00 95.62 95 GLU A C 1
ATOM 789 O O . GLU A 1 95 ? -4.649 12.280 4.673 1.00 95.62 95 GLU A O 1
ATOM 794 N N . LYS A 1 96 ? -5.072 10.253 5.557 1.00 95.81 96 LYS A N 1
ATOM 795 C CA . LYS A 1 96 ? -5.340 10.767 6.901 1.00 95.81 96 LYS A CA 1
ATOM 796 C C . LYS A 1 96 ? -4.102 11.331 7.579 1.00 95.81 96 LYS A C 1
ATOM 798 O O . LYS A 1 96 ? -4.197 12.428 8.106 1.00 95.81 96 LYS A O 1
ATOM 803 N N . ILE A 1 97 ? -2.952 10.666 7.497 1.00 95.62 97 ILE A N 1
ATOM 804 C CA . ILE A 1 97 ? -1.689 11.208 8.024 1.00 95.62 97 I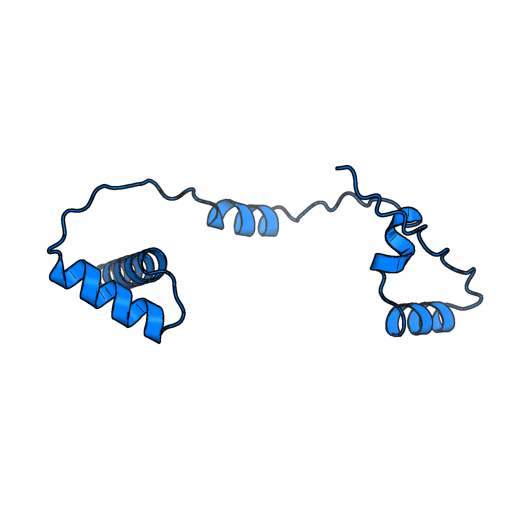LE A CA 1
ATOM 805 C C . ILE A 1 97 ? -1.379 12.570 7.395 1.00 95.62 97 ILE A C 1
ATOM 807 O O . ILE A 1 97 ? -1.090 13.522 8.111 1.00 95.62 97 ILE A O 1
ATOM 811 N N . ASN A 1 98 ? -1.486 12.681 6.069 1.00 93.94 98 ASN A N 1
ATOM 812 C CA . ASN A 1 98 ? -1.232 13.938 5.367 1.00 93.94 98 ASN A CA 1
ATOM 813 C C . ASN A 1 98 ? -2.215 15.034 5.789 1.00 93.94 98 ASN A C 1
ATOM 815 O O . ASN A 1 98 ? -1.805 16.172 5.979 1.00 93.94 98 ASN A O 1
ATOM 819 N N . THR A 1 99 ? -3.492 14.683 5.960 1.00 95.31 99 THR A N 1
ATOM 820 C CA . THR A 1 99 ? -4.517 15.626 6.426 1.00 95.31 99 THR A CA 1
ATOM 821 C C . THR A 1 99 ? -4.200 16.148 7.827 1.00 95.31 99 THR A C 1
ATOM 823 O O . THR A 1 99 ? -4.265 17.350 8.050 1.00 95.31 99 THR A O 1
ATOM 826 N N . GLU A 1 100 ? -3.832 15.270 8.764 1.00 94.62 100 GLU A N 1
ATOM 827 C CA . GLU A 1 100 ? -3.492 15.682 10.132 1.00 94.62 100 GLU A CA 1
ATOM 828 C C . GLU A 1 100 ? -2.208 16.520 10.164 1.00 94.62 100 GLU A C 1
ATOM 830 O O . GLU A 1 100 ? -2.177 17.552 10.820 1.00 94.62 100 GLU A O 1
ATOM 835 N N . ASN A 1 101 ? -1.181 16.150 9.392 1.00 90.88 101 ASN A N 1
ATOM 836 C CA . ASN A 1 101 ? 0.067 16.918 9.307 1.00 90.88 101 ASN A CA 1
ATOM 837 C C . ASN A 1 101 ? -0.117 18.327 8.719 1.00 90.88 101 ASN A C 1
ATOM 839 O O . ASN A 1 101 ? 0.718 19.184 8.969 1.00 90.88 101 ASN A O 1
ATOM 843 N N . MET A 1 102 ? -1.160 18.563 7.916 1.00 81.06 102 MET A N 1
ATOM 844 C CA . MET A 1 102 ? -1.485 19.890 7.372 1.00 81.06 102 MET A CA 1
ATOM 845 C C . MET A 1 102 ? -2.304 20.759 8.341 1.00 81.06 102 MET A C 1
ATOM 847 O O . MET A 1 102 ? -2.443 21.955 8.101 1.00 81.06 102 MET A O 1
ATOM 851 N N . ASN A 1 103 ? -2.873 20.169 9.397 1.00 67.56 103 ASN A N 1
ATOM 852 C CA . ASN A 1 103 ? -3.708 20.857 10.388 1.00 67.56 103 ASN A CA 1
ATOM 853 C C . ASN A 1 103 ? -2.931 21.302 11.645 1.00 67.56 103 ASN A C 1
ATOM 855 O O . ASN A 1 103 ? -3.543 21.822 12.581 1.00 67.56 1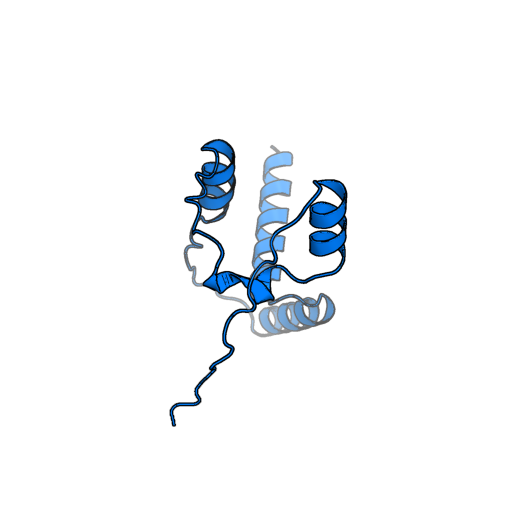03 ASN A O 1
ATOM 859 N N . TYR A 1 104 ? -1.610 21.111 11.658 1.00 52.34 104 TYR A N 1
ATOM 860 C CA . TYR A 1 104 ? -0.664 21.591 12.670 1.00 52.34 104 TYR A CA 1
ATOM 861 C C . TYR A 1 104 ? 0.394 22.475 12.009 1.00 52.34 104 TYR A C 1
ATOM 863 O O . TYR A 1 104 ? 0.856 23.419 12.688 1.00 52.34 104 TYR A O 1
#

pLDDT: mean 82.75, std 16.4, range [35.0, 98.38]